Protein AF-E9I499-F1 (afdb_monomer)

pLDDT: mean 72.91, std 17.46, range [40.12, 93.06]

Mean predicted aligned error: 16.64 Å

Radius of gyration: 33.19 Å; Cα contacts (8 Å, |Δi|>4): 65; chains: 1; bounding box: 92×43×95 Å

Sequence (149 aa):
MGATMLTRRVELRSPVPPDHQATPYPTHLPAPHVILLGCSKESFTETKIIIFINIIREEGLDYEVKHVAFRCLYFISKVRGYKVVARHLPHETADLEPLLHYLENQDPGVQLKWETHNGLLLWLSIVVKIPFHLQRFDTSTSKPIMEEF

InterPro domains:
  IPR033162 Tubulin-folding cofactor D [PTHR12658] (53-143)

Nearest PDB structures (foldseek):
  4c0e-assembly1_A  TM=4.303E-01  e=5.725E+00  Thermochaetoides thermophila
  4c0e-assembly4_D  TM=3.666E-01  e=7.511E+00  Thermochaetoides thermophila

Organism: Daphnia pulex (NCBI:txid6669)

Foldseek 3Di:
DDDDYDDDDDDDDDDDDDDDDDDDDDDDDDDPPPPPDDPDPLVVVLVLLLVLLVQLVDPPDDPVSNLVSLLVLLVCCVVPNLVSSLVNQDLDLVVQVVLVVVVVPQDPPPPGSVSSVVSSVSSNVSNVVDPDDCVVVPPPPPPPPPDDD

Solvent-accessible surface area (backbone atoms only — not comparable to full-atom values): 9981 Å² total; per-residue (Å²): 140,80,88,87,89,86,86,82,89,82,86,87,84,82,83,87,82,82,90,83,82,84,83,92,78,90,77,92,70,82,79,85,79,86,81,80,86,66,74,85,67,50,58,64,53,53,55,50,51,51,53,35,51,50,56,58,69,46,81,92,65,55,71,66,61,36,39,52,34,25,41,50,52,41,50,49,24,68,78,71,35,53,74,58,55,58,72,68,52,74,75,46,74,81,54,50,59,62,52,50,52,55,60,68,70,54,58,87,82,61,76,62,59,56,42,37,54,51,40,51,51,53,49,48,59,52,32,71,68,50,98,66,72,66,71,79,74,58,76,80,75,80,67,78,92,79,78,90,133

Structure (mmCIF, N/CA/C/O backbone):
data_AF-E9I499-F1
#
_entry.id   AF-E9I499-F1
#
loop_
_atom_site.group_PDB
_atom_site.id
_atom_site.type_symbol
_atom_site.label_atom_id
_atom_site.label_alt_id
_atom_site.label_comp_id
_atom_site.label_asym_id
_atom_site.label_entity_id
_atom_site.label_seq_id
_atom_site.pdbx_PDB_ins_code
_atom_site.Cartn_x
_atom_site.Cartn_y
_atom_site.Cartn_z
_atom_site.occupancy
_atom_site.B_iso_or_equiv
_atom_site.auth_seq_id
_atom_site.auth_comp_id
_atom_site.auth_asym_id
_atom_site.auth_atom_id
_atom_site.pdbx_PDB_model_num
ATOM 1 N N . MET A 1 1 ? 77.511 12.020 -44.909 1.00 42.12 1 MET A N 1
ATOM 2 C CA . MET A 1 1 ? 77.654 13.392 -45.449 1.00 42.12 1 MET A CA 1
ATOM 3 C C . MET A 1 1 ? 76.862 13.432 -46.743 1.00 42.12 1 MET A C 1
ATOM 5 O O . MET A 1 1 ? 77.131 12.595 -47.580 1.00 42.12 1 MET A O 1
ATOM 9 N N . GLY A 1 2 ? 75.853 14.248 -46.994 1.00 41.28 2 GLY A N 1
ATOM 10 C CA . GLY A 1 2 ? 75.187 15.338 -46.294 1.00 41.28 2 GLY A CA 1
ATOM 11 C C . GLY A 1 2 ? 74.045 15.756 -47.234 1.00 41.28 2 GLY A C 1
ATOM 12 O O . GLY A 1 2 ? 74.213 15.728 -48.449 1.00 41.28 2 GLY A O 1
ATOM 13 N N . ALA A 1 3 ? 72.871 16.006 -46.667 1.00 43.69 3 ALA A N 1
ATOM 14 C CA . ALA A 1 3 ? 71.613 16.272 -47.359 1.00 43.69 3 ALA A CA 1
ATOM 15 C C . ALA A 1 3 ? 71.520 17.702 -47.938 1.00 43.69 3 ALA A C 1
ATOM 17 O O . ALA A 1 3 ? 72.394 18.523 -47.654 1.00 43.69 3 ALA A O 1
ATOM 18 N N . THR A 1 4 ? 70.362 17.996 -48.569 1.00 44.75 4 THR A N 1
ATOM 19 C CA . THR A 1 4 ? 69.552 19.259 -48.506 1.00 44.75 4 THR A CA 1
ATOM 20 C C . THR A 1 4 ? 69.264 19.825 -49.916 1.00 44.75 4 THR A C 1
ATOM 22 O O . THR A 1 4 ? 70.174 20.315 -50.568 1.00 44.75 4 THR A O 1
ATOM 25 N N . MET A 1 5 ? 68.068 19.580 -50.500 1.00 48.19 5 MET A N 1
ATOM 26 C CA . MET A 1 5 ? 66.809 20.398 -50.481 1.00 48.19 5 MET A CA 1
ATOM 27 C C . MET A 1 5 ? 66.669 21.237 -51.773 1.00 48.19 5 MET A C 1
ATOM 29 O O . MET A 1 5 ? 67.688 21.650 -52.299 1.00 48.19 5 MET A O 1
ATOM 33 N N . LEU A 1 6 ? 65.531 21.586 -52.394 1.00 47.06 6 LEU A N 1
ATOM 34 C CA . LEU A 1 6 ? 64.055 21.547 -52.238 1.00 47.06 6 LEU A CA 1
ATOM 35 C C . LEU A 1 6 ? 63.501 21.687 -53.694 1.00 47.06 6 LEU A C 1
ATOM 37 O O . LEU A 1 6 ? 64.207 22.216 -54.548 1.00 47.06 6 LEU A O 1
ATOM 41 N N . THR A 1 7 ? 62.270 21.333 -54.091 1.00 44.25 7 THR A N 1
ATOM 42 C CA . THR A 1 7 ? 61.064 22.188 -53.948 1.00 44.25 7 THR A CA 1
ATOM 43 C C . THR A 1 7 ? 59.862 21.575 -54.717 1.00 44.25 7 THR A C 1
ATOM 45 O O . THR A 1 7 ? 59.991 21.243 -55.886 1.00 44.25 7 THR A O 1
ATOM 48 N N . ARG A 1 8 ? 58.698 21.499 -54.041 1.00 41.25 8 ARG A N 1
ATOM 49 C CA . ARG A 1 8 ? 57.268 21.487 -54.479 1.00 41.25 8 ARG A CA 1
ATOM 50 C C . ARG A 1 8 ? 56.702 20.562 -55.593 1.00 41.25 8 ARG A C 1
ATOM 52 O O . ARG A 1 8 ? 56.855 20.821 -56.775 1.00 41.25 8 ARG A O 1
ATOM 59 N N . ARG A 1 9 ? 55.764 19.712 -55.127 1.00 49.34 9 ARG A N 1
ATOM 60 C CA . ARG A 1 9 ? 54.296 19.668 -55.399 1.00 49.34 9 ARG A CA 1
ATOM 61 C C . ARG A 1 9 ? 53.801 19.489 -56.845 1.00 49.34 9 ARG A C 1
ATOM 63 O O . ARG A 1 9 ? 53.720 20.478 -57.557 1.00 49.34 9 ARG A O 1
ATOM 70 N N . VAL A 1 10 ? 53.195 18.327 -57.132 1.00 47.41 10 VAL A N 1
ATOM 71 C CA . VAL A 1 10 ? 51.887 18.213 -57.823 1.00 47.41 10 VAL A CA 1
ATOM 72 C C . VAL A 1 10 ? 51.130 16.994 -57.277 1.00 47.41 10 VAL A C 1
ATOM 74 O O . VAL A 1 10 ? 51.590 15.862 -57.373 1.00 47.41 10 VAL A O 1
ATOM 77 N N . GLU A 1 11 ? 49.962 17.264 -56.699 1.00 51.31 11 GLU A N 1
ATOM 78 C CA . GLU A 1 11 ? 48.945 16.297 -56.285 1.00 51.31 11 GLU A CA 1
ATOM 79 C C . GLU A 1 11 ? 48.196 15.811 -57.541 1.00 51.31 11 GLU A C 1
ATOM 81 O O . GLU A 1 11 ? 47.491 16.599 -58.174 1.00 51.31 11 GLU A O 1
ATOM 86 N N . LEU A 1 12 ? 48.328 14.542 -57.933 1.00 46.94 12 LEU A N 1
ATOM 87 C CA . LEU A 1 12 ? 47.532 13.961 -59.023 1.00 46.94 12 LEU A CA 1
ATOM 88 C C . LEU A 1 12 ? 46.264 13.325 -58.443 1.00 46.94 12 LEU A C 1
ATOM 90 O O . LEU A 1 12 ? 46.229 12.150 -58.090 1.00 46.94 12 LEU A O 1
ATOM 94 N N . ARG A 1 13 ? 45.213 14.144 -58.332 1.00 45.44 13 ARG A N 1
ATOM 95 C CA . ARG A 1 13 ? 43.834 13.710 -58.084 1.00 45.44 13 ARG A CA 1
ATOM 96 C C . ARG A 1 13 ? 43.173 13.354 -59.421 1.00 45.44 13 ARG A C 1
ATOM 98 O O . ARG A 1 13 ? 43.248 14.112 -60.382 1.00 45.44 13 ARG A O 1
ATOM 105 N N . SER A 1 14 ? 42.474 12.230 -59.468 1.00 40.12 14 SER A N 1
ATOM 106 C CA . SER A 1 14 ? 41.478 11.889 -60.493 1.00 40.12 14 SER A CA 1
ATOM 107 C C . SER A 1 14 ? 40.434 10.964 -59.862 1.00 40.12 14 SER A C 1
ATOM 109 O O . SER A 1 14 ? 40.761 10.293 -58.885 1.00 40.12 14 SER A O 1
ATOM 111 N N . PRO A 1 15 ? 39.236 10.807 -60.441 1.00 47.44 15 PRO A N 1
ATOM 112 C CA . PRO A 1 15 ? 38.323 11.819 -60.970 1.00 47.44 15 PRO A CA 1
ATOM 113 C C . PRO A 1 15 ? 36.938 11.725 -60.283 1.00 47.44 15 PRO A C 1
ATOM 115 O O . PRO A 1 15 ? 36.552 10.689 -59.748 1.00 47.44 15 PRO A O 1
ATOM 118 N N . VAL A 1 16 ? 36.181 12.822 -60.299 1.00 60.09 16 VAL A N 1
ATOM 119 C CA . VAL A 1 16 ? 34.795 12.896 -59.798 1.00 60.09 16 VAL A CA 1
ATOM 120 C C . VAL A 1 16 ? 33.828 12.433 -60.902 1.00 60.09 16 VAL A C 1
ATOM 122 O O . VAL A 1 16 ? 33.941 12.949 -62.014 1.00 60.09 16 VAL A O 1
ATOM 125 N N . PRO A 1 17 ? 32.881 11.508 -60.647 1.00 57.25 17 PRO A N 1
ATOM 126 C CA . PRO A 1 17 ? 31.764 11.249 -61.555 1.00 57.25 17 PRO A CA 1
ATOM 127 C C . PRO A 1 17 ? 30.604 12.245 -61.328 1.00 57.25 17 PRO A C 1
ATOM 129 O O . PRO A 1 17 ? 30.451 12.748 -60.213 1.00 57.25 17 PRO A O 1
ATOM 132 N N . PRO A 1 18 ? 29.802 12.547 -62.368 1.00 51.00 18 PRO A N 1
ATOM 133 C CA . PRO A 1 18 ? 28.864 13.666 -62.373 1.00 51.00 18 PRO A CA 1
ATOM 134 C C . PRO A 1 18 ? 27.514 13.356 -61.713 1.00 51.00 18 PRO A C 1
ATOM 136 O O . PRO A 1 18 ? 27.070 12.212 -61.623 1.00 51.00 18 PRO A O 1
ATOM 139 N N . ASP A 1 19 ? 26.869 14.443 -61.304 1.00 48.25 19 ASP A N 1
ATOM 140 C CA . ASP A 1 19 ? 25.579 14.566 -60.633 1.00 48.25 19 ASP A CA 1
ATOM 141 C C . ASP A 1 19 ? 24.413 13.858 -61.339 1.00 48.25 19 ASP A C 1
ATOM 143 O O . ASP A 1 19 ? 24.157 14.104 -62.518 1.00 48.25 19 ASP A O 1
ATOM 147 N N . HIS A 1 20 ? 23.623 13.076 -60.592 1.00 52.81 20 HIS A N 1
ATOM 148 C CA . HIS A 1 20 ? 22.223 12.775 -60.919 1.00 52.81 20 HIS A CA 1
ATOM 149 C C . HIS A 1 20 ? 21.329 13.189 -59.747 1.00 52.81 20 HIS A C 1
ATOM 151 O O . HIS A 1 20 ? 21.337 12.604 -58.664 1.00 52.81 20 HIS A O 1
ATOM 157 N N . GLN A 1 21 ? 20.587 14.262 -59.992 1.00 44.19 21 GLN A N 1
ATOM 158 C CA . GLN A 1 21 ? 19.698 14.946 -59.072 1.00 44.19 21 GLN A CA 1
ATOM 159 C C . GLN A 1 21 ? 18.353 14.211 -58.923 1.00 44.19 21 GLN A C 1
ATOM 161 O O . GLN A 1 21 ? 17.744 13.812 -59.907 1.00 44.19 21 GLN A O 1
ATOM 166 N N . ALA A 1 22 ? 17.922 14.084 -57.665 1.00 48.53 22 ALA A N 1
ATOM 167 C CA . ALA A 1 22 ? 16.554 14.041 -57.133 1.00 48.53 22 ALA A CA 1
ATOM 168 C C . ALA A 1 22 ? 15.441 13.265 -57.882 1.00 48.53 22 ALA A C 1
ATOM 170 O O . ALA A 1 22 ? 14.908 13.709 -58.895 1.00 48.53 22 ALA A O 1
ATOM 171 N N . THR A 1 23 ? 14.916 12.226 -57.220 1.00 48.94 23 THR A N 1
ATOM 172 C CA . THR A 1 23 ? 13.481 11.881 -57.277 1.00 48.94 23 THR A CA 1
ATOM 173 C C . THR A 1 23 ? 12.891 11.952 -55.857 1.00 48.94 23 THR A C 1
ATOM 175 O O . THR A 1 23 ? 13.596 11.602 -54.907 1.00 48.94 23 THR A O 1
ATOM 178 N N . PRO A 1 24 ? 11.643 12.428 -55.661 1.00 55.62 24 PRO A N 1
ATOM 179 C CA . PRO A 1 24 ? 11.026 12.520 -54.345 1.00 55.62 24 PRO A CA 1
ATOM 180 C C . PRO A 1 24 ? 10.098 11.319 -54.119 1.00 55.62 24 PRO A C 1
ATOM 182 O O . PRO A 1 24 ? 9.011 11.257 -54.687 1.00 55.62 24 PRO A O 1
ATOM 185 N N . TYR A 1 25 ? 10.492 10.379 -53.262 1.00 41.66 25 TYR A N 1
ATOM 186 C CA . TYR A 1 25 ? 9.562 9.406 -52.684 1.00 41.66 25 TYR A CA 1
ATOM 187 C C . TYR A 1 25 ? 9.669 9.433 -51.158 1.00 41.66 25 TYR A C 1
ATOM 189 O O . TYR A 1 25 ? 10.763 9.235 -50.624 1.00 41.66 25 TYR A O 1
ATOM 197 N N . PRO A 1 26 ? 8.561 9.659 -50.430 1.00 55.41 26 PRO A N 1
ATOM 198 C CA . PRO A 1 26 ? 8.532 9.495 -48.992 1.00 55.41 26 PRO A CA 1
ATOM 199 C C . PRO A 1 26 ? 8.221 8.025 -48.692 1.00 55.41 26 PRO A C 1
ATOM 201 O O . PRO A 1 26 ? 7.175 7.505 -49.074 1.00 55.41 26 PRO A O 1
ATOM 204 N N . THR A 1 27 ? 9.106 7.322 -47.991 1.00 52.25 27 THR A N 1
ATOM 205 C CA . THR A 1 27 ? 8.719 6.074 -47.318 1.00 52.25 27 THR A CA 1
ATOM 206 C C . THR A 1 27 ? 9.183 6.132 -45.881 1.00 52.25 27 THR A C 1
ATOM 208 O O . THR A 1 27 ? 10.250 5.680 -45.481 1.00 52.25 27 THR A O 1
ATOM 211 N N . HIS A 1 28 ? 8.311 6.771 -45.120 1.00 56.84 28 HIS A N 1
ATOM 212 C CA . HIS A 1 28 ? 8.141 6.598 -43.700 1.00 56.84 28 HIS A CA 1
ATOM 213 C C . HIS A 1 28 ? 7.860 5.109 -43.434 1.00 56.84 28 HIS A C 1
ATOM 215 O O . HIS A 1 28 ? 6.754 4.645 -43.695 1.00 56.84 28 HIS A O 1
ATOM 221 N N . LEU A 1 29 ? 8.837 4.349 -42.934 1.00 57.59 29 LEU A N 1
ATOM 222 C CA . LEU A 1 29 ? 8.528 3.169 -42.126 1.00 57.59 29 LEU A CA 1
ATOM 223 C C . LEU A 1 29 ? 9.701 2.830 -41.193 1.00 57.59 29 LEU A C 1
ATOM 225 O O . LEU A 1 29 ? 10.677 2.219 -41.630 1.00 57.59 29 LEU A O 1
ATOM 229 N N . PRO A 1 30 ? 9.649 3.215 -39.906 1.00 52.41 30 PRO A N 1
ATOM 230 C CA . PRO A 1 30 ? 10.541 2.622 -38.923 1.00 52.41 30 PRO A CA 1
ATOM 231 C C . PRO A 1 30 ? 10.207 1.129 -38.804 1.00 52.41 30 PRO A C 1
ATOM 233 O O . PRO A 1 30 ? 9.043 0.746 -38.697 1.00 52.41 30 PRO A O 1
ATOM 236 N N . ALA A 1 31 ? 11.237 0.287 -38.865 1.00 51.19 31 ALA A N 1
ATOM 237 C CA . ALA A 1 31 ? 11.124 -1.162 -38.775 1.00 51.19 31 ALA A CA 1
ATOM 238 C C . ALA A 1 31 ? 10.294 -1.596 -37.541 1.00 51.19 31 ALA A C 1
ATOM 240 O O . ALA A 1 31 ? 10.698 -1.302 -36.415 1.00 51.19 31 ALA A O 1
ATOM 241 N N . PRO A 1 32 ? 9.185 -2.345 -37.701 1.00 54.47 32 PRO A N 1
ATOM 242 C CA . PRO A 1 32 ? 8.365 -2.801 -36.574 1.00 54.47 32 PRO A CA 1
ATOM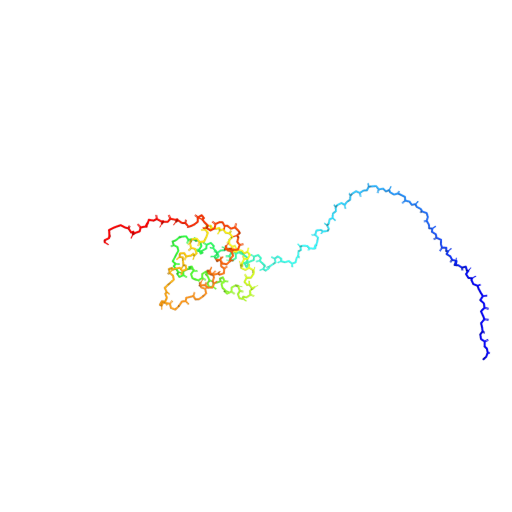 243 C C . PRO A 1 32 ? 8.928 -4.033 -35.838 1.00 54.47 32 PRO A C 1
ATOM 245 O O . PRO A 1 32 ? 8.226 -4.640 -35.037 1.00 54.47 32 PRO A O 1
ATOM 248 N N . HIS A 1 33 ? 10.182 -4.434 -36.072 1.00 51.41 33 HIS A N 1
ATOM 249 C CA . HIS A 1 33 ? 10.692 -5.732 -35.605 1.00 51.41 33 HIS A CA 1
ATOM 250 C C . HIS A 1 33 ? 11.653 -5.707 -34.407 1.00 51.41 33 HIS A C 1
ATOM 252 O O . HIS A 1 33 ? 12.154 -6.761 -34.025 1.00 51.41 33 HIS A O 1
ATOM 258 N N . VAL A 1 34 ? 11.864 -4.560 -33.748 1.00 50.16 34 VAL A N 1
ATOM 259 C CA . VAL 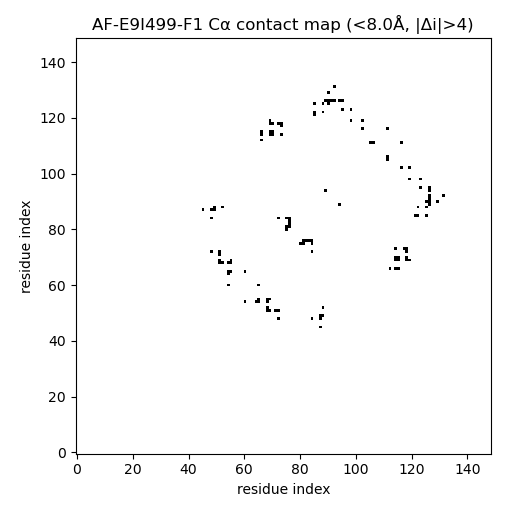A 1 34 ? 12.697 -4.486 -32.521 1.00 50.16 34 VAL A CA 1
ATOM 260 C C . VAL A 1 34 ? 11.868 -4.259 -31.246 1.00 50.16 34 VAL A C 1
ATOM 262 O O . VAL A 1 34 ? 12.384 -3.815 -30.229 1.00 50.16 34 VAL A O 1
ATOM 265 N N . ILE A 1 35 ? 10.575 -4.601 -31.253 1.00 55.94 35 ILE A N 1
ATOM 266 C CA . ILE A 1 35 ? 9.735 -4.583 -30.040 1.00 55.94 35 ILE A CA 1
ATOM 267 C C . ILE A 1 35 ? 9.047 -5.936 -29.848 1.00 55.94 35 ILE A C 1
ATOM 269 O O . ILE A 1 35 ? 7.833 -6.011 -29.762 1.00 55.94 35 ILE A O 1
ATOM 273 N N . LEU A 1 36 ? 9.795 -7.039 -29.795 1.00 53.16 36 LEU A N 1
ATOM 274 C CA . LEU A 1 36 ? 9.229 -8.332 -29.382 1.00 53.16 36 LEU A CA 1
ATOM 275 C C . LEU A 1 36 ? 10.251 -9.180 -28.620 1.00 53.16 36 LEU A C 1
ATOM 277 O O . LEU A 1 36 ? 10.566 -10.288 -29.031 1.00 53.16 36 LEU A O 1
ATOM 281 N N . LEU A 1 37 ? 10.777 -8.680 -27.497 1.00 52.88 37 LEU A N 1
ATOM 282 C CA . LEU A 1 37 ? 11.554 -9.519 -26.566 1.00 52.88 37 LEU A CA 1
ATOM 283 C C . LEU A 1 37 ? 11.492 -9.031 -25.105 1.00 52.88 37 LEU A C 1
ATOM 285 O O . LEU A 1 37 ? 12.490 -9.010 -24.397 1.00 52.88 37 LEU A O 1
ATOM 289 N N . GLY A 1 38 ? 10.292 -8.666 -24.636 1.00 49.09 38 GLY A N 1
ATOM 290 C CA . GLY A 1 38 ? 10.016 -8.434 -23.203 1.00 49.09 38 GLY A CA 1
ATOM 291 C C . GLY A 1 38 ? 8.756 -9.126 -22.654 1.00 49.09 38 GLY A C 1
ATOM 292 O O . GLY A 1 38 ? 8.567 -9.225 -21.447 1.00 49.09 38 GLY A O 1
ATOM 293 N N . CYS A 1 39 ? 7.885 -9.663 -23.513 1.00 49.12 39 CYS A N 1
ATOM 294 C CA . CYS A 1 39 ? 6.469 -9.836 -23.157 1.00 49.12 39 CYS A CA 1
ATOM 295 C C . CYS A 1 39 ? 6.112 -11.107 -22.343 1.00 49.12 39 CYS A C 1
ATOM 297 O O . CYS A 1 39 ? 4.993 -11.227 -21.847 1.00 49.12 39 CYS A O 1
ATOM 299 N N . SER A 1 40 ? 7.022 -12.070 -22.142 1.00 51.78 40 SER A N 1
ATOM 300 C CA . SER A 1 40 ? 6.600 -13.384 -21.610 1.00 51.78 40 SER A CA 1
ATOM 301 C C . SER A 1 40 ? 6.595 -13.527 -20.079 1.00 51.78 40 SER A C 1
ATOM 303 O O . SER A 1 40 ? 5.938 -14.437 -19.578 1.00 51.78 40 SER A O 1
ATOM 305 N N . LYS A 1 41 ? 7.317 -12.691 -19.315 1.00 51.75 41 LYS A N 1
ATOM 306 C CA . LYS A 1 41 ? 7.390 -12.798 -17.833 1.00 51.75 41 LYS A CA 1
ATOM 307 C C . LYS A 1 41 ? 6.887 -11.572 -17.079 1.00 51.75 41 LYS A C 1
ATOM 309 O O . LYS A 1 41 ? 6.685 -11.647 -15.862 1.00 51.75 41 LYS A O 1
ATOM 314 N N . GLU A 1 42 ? 6.737 -10.448 -17.764 1.00 58.06 42 GLU A N 1
ATOM 315 C CA . GLU A 1 42 ? 6.215 -9.215 -17.174 1.00 58.06 42 GLU A CA 1
ATOM 316 C C . GLU A 1 42 ? 4.698 -9.356 -16.993 1.00 58.06 42 GLU A C 1
ATOM 318 O O . GLU A 1 42 ? 4.237 -9.386 -15.853 1.00 58.06 42 GLU A O 1
ATOM 323 N N . SER A 1 43 ? 3.971 -9.716 -18.053 1.00 66.38 43 SER A N 1
ATOM 324 C CA . SER A 1 43 ? 2.505 -9.873 -18.074 1.00 66.38 43 SER A CA 1
ATOM 325 C C . SER A 1 43 ? 1.899 -10.670 -16.906 1.00 66.38 43 SER A C 1
ATOM 327 O O . SER A 1 43 ? 0.948 -10.216 -16.265 1.00 66.38 43 SER A O 1
ATOM 329 N N . PHE A 1 44 ? 2.449 -11.843 -16.565 1.00 73.69 44 PHE A N 1
ATOM 330 C CA . PHE A 1 44 ? 1.900 -12.660 -15.472 1.00 73.69 44 PHE A CA 1
ATOM 331 C C . PHE A 1 44 ? 2.087 -12.001 -14.101 1.00 73.69 44 PHE A C 1
ATOM 333 O O . PHE A 1 44 ? 1.189 -12.028 -13.265 1.00 73.69 44 PHE A O 1
ATOM 340 N N . THR A 1 45 ? 3.258 -11.408 -13.858 1.00 78.88 45 THR A N 1
ATOM 341 C CA . THR A 1 45 ? 3.570 -10.794 -12.556 1.00 78.88 45 THR A CA 1
ATOM 342 C C . THR A 1 45 ? 2.790 -9.501 -12.372 1.00 78.88 45 THR A C 1
ATOM 344 O O . THR A 1 45 ? 2.253 -9.264 -11.295 1.00 78.88 45 THR A O 1
ATOM 347 N N . GLU A 1 46 ? 2.671 -8.716 -13.438 1.00 81.94 46 GLU A N 1
ATOM 348 C CA . GLU A 1 46 ? 1.872 -7.493 -13.490 1.00 81.94 46 GLU A CA 1
ATOM 349 C C . GLU A 1 46 ? 0.409 -7.777 -13.156 1.00 81.94 46 GLU A C 1
ATOM 351 O O . GLU A 1 46 ? -0.152 -7.156 -12.255 1.00 81.94 46 GLU A O 1
ATOM 356 N N . THR A 1 47 ? -0.170 -8.802 -13.790 1.00 85.31 47 THR A N 1
ATOM 357 C CA . THR A 1 47 ? -1.550 -9.226 -13.517 1.00 85.31 47 THR A CA 1
ATOM 358 C C . THR A 1 47 ? -1.743 -9.586 -12.040 1.00 85.31 47 THR A C 1
ATOM 360 O O . THR A 1 47 ? -2.737 -9.203 -11.429 1.00 85.31 47 THR A O 1
ATOM 363 N N . LYS A 1 48 ? -0.783 -10.295 -11.429 1.00 87.88 48 LYS A N 1
ATOM 364 C CA . LYS A 1 48 ? -0.851 -10.658 -10.004 1.00 87.88 48 LYS A CA 1
ATOM 365 C C . LYS A 1 48 ? -0.729 -9.444 -9.080 1.00 87.88 48 LYS A C 1
ATOM 367 O O . LYS A 1 48 ? -1.470 -9.375 -8.108 1.00 87.88 48 LYS A O 1
ATOM 372 N N . ILE A 1 49 ? 0.158 -8.491 -9.381 1.00 91.25 49 ILE A N 1
ATOM 373 C CA . ILE A 1 49 ? 0.310 -7.256 -8.593 1.00 91.25 49 ILE A CA 1
ATOM 374 C C . ILE A 1 49 ? -1.004 -6.469 -8.575 1.00 91.25 49 ILE A C 1
ATOM 376 O O . ILE A 1 49 ? -1.459 -6.091 -7.500 1.00 91.25 49 ILE A O 1
ATOM 380 N N . ILE A 1 50 ? -1.645 -6.296 -9.734 1.00 91.56 50 ILE A N 1
ATOM 381 C CA . ILE A 1 50 ? -2.928 -5.586 -9.845 1.00 91.56 50 ILE A CA 1
ATOM 382 C C . ILE A 1 50 ? -4.013 -6.277 -9.006 1.00 91.56 50 ILE A C 1
ATOM 384 O O . ILE A 1 50 ? -4.741 -5.613 -8.274 1.00 91.56 50 ILE A O 1
ATOM 388 N N . ILE A 1 51 ? -4.083 -7.612 -9.043 1.00 92.19 51 ILE A N 1
ATOM 389 C CA . ILE A 1 51 ? -5.030 -8.376 -8.214 1.00 92.19 51 ILE A CA 1
ATOM 390 C C . ILE A 1 51 ? -4.807 -8.097 -6.720 1.00 92.19 51 ILE A C 1
ATOM 392 O O . ILE A 1 51 ? -5.769 -7.843 -6.001 1.00 92.19 51 ILE A O 1
ATOM 396 N N . PHE A 1 52 ? -3.557 -8.114 -6.246 1.00 93.06 52 PHE A N 1
ATOM 397 C CA . PHE A 1 52 ? -3.263 -7.844 -4.834 1.00 93.06 52 PHE A CA 1
ATOM 398 C C . PHE A 1 52 ? -3.587 -6.405 -4.427 1.00 93.06 52 PHE A C 1
ATOM 400 O O . PHE A 1 52 ? -4.087 -6.192 -3.328 1.00 93.06 52 PHE A O 1
ATOM 407 N N . ILE A 1 53 ? -3.351 -5.432 -5.308 1.00 91.31 53 ILE A N 1
ATOM 408 C CA . ILE A 1 53 ? -3.724 -4.030 -5.076 1.00 91.31 53 ILE A CA 1
ATOM 409 C C . ILE A 1 53 ? -5.238 -3.903 -4.897 1.00 91.31 53 ILE A C 1
ATOM 411 O O . ILE A 1 53 ? -5.681 -3.273 -3.940 1.00 91.31 53 ILE A O 1
ATOM 415 N N . ASN A 1 54 ? -6.027 -4.548 -5.759 1.00 91.56 54 ASN A N 1
ATOM 416 C CA . ASN A 1 54 ? -7.486 -4.524 -5.654 1.00 91.56 54 ASN A CA 1
ATOM 417 C C . ASN A 1 54 ? -7.971 -5.154 -4.340 1.00 91.56 54 ASN A C 1
ATOM 419 O O . ASN A 1 54 ? -8.826 -4.583 -3.679 1.00 91.56 54 ASN A O 1
ATOM 423 N N . ILE A 1 55 ? -7.365 -6.268 -3.907 1.00 91.62 55 ILE A N 1
ATOM 424 C CA . ILE A 1 55 ? -7.663 -6.888 -2.602 1.00 91.62 55 ILE A CA 1
ATOM 425 C C . ILE A 1 55 ? -7.365 -5.924 -1.442 1.00 91.62 55 ILE A C 1
ATOM 427 O O . ILE A 1 55 ? -8.100 -5.884 -0.462 1.00 91.62 55 ILE A O 1
ATOM 431 N N . ILE A 1 56 ? -6.292 -5.137 -1.523 1.00 89.94 56 ILE A N 1
ATOM 432 C CA . ILE A 1 56 ? -5.954 -4.179 -0.462 1.00 89.94 56 ILE A CA 1
ATOM 433 C C . ILE A 1 56 ? -6.949 -3.006 -0.435 1.00 89.94 56 ILE A C 1
ATOM 435 O O . ILE A 1 56 ? -7.347 -2.580 0.656 1.00 89.94 56 ILE A O 1
ATOM 439 N N . ARG A 1 57 ? -7.361 -2.518 -1.618 1.00 88.56 57 ARG A N 1
ATOM 440 C CA . ARG A 1 57 ? -8.329 -1.417 -1.784 1.00 88.56 57 ARG A CA 1
ATOM 441 C C . ARG A 1 57 ? -9.755 -1.804 -1.401 1.00 88.56 57 ARG A C 1
ATOM 443 O O . ARG A 1 57 ? -10.497 -0.927 -0.982 1.00 88.56 57 ARG A O 1
ATOM 450 N N . GLU A 1 58 ? -10.128 -3.076 -1.521 1.00 88.94 58 GLU A N 1
ATOM 451 C CA . GLU A 1 58 ? -11.482 -3.541 -1.209 1.00 88.94 58 GLU A CA 1
ATOM 452 C C . GLU A 1 58 ? -11.862 -3.206 0.245 1.00 88.94 58 GLU A C 1
ATOM 454 O O . GLU A 1 58 ? -11.180 -3.581 1.212 1.00 88.94 58 GLU A O 1
ATOM 459 N N . GLU A 1 59 ? -12.959 -2.473 0.405 1.00 81.75 59 GLU A N 1
ATOM 460 C CA . GLU A 1 59 ? -13.518 -2.133 1.709 1.00 81.75 59 GLU A CA 1
ATOM 461 C C . GLU A 1 59 ? -14.226 -3.357 2.312 1.00 81.75 59 GLU A C 1
ATOM 463 O O . GLU A 1 59 ? -14.873 -4.132 1.615 1.00 81.75 59 GLU A O 1
ATOM 468 N N . GLY A 1 60 ? -14.083 -3.572 3.623 1.00 82.12 60 GLY A N 1
ATOM 469 C CA . GLY A 1 60 ? -14.751 -4.678 4.324 1.00 82.12 60 GLY A CA 1
ATOM 470 C C . GLY A 1 60 ? -14.040 -6.039 4.290 1.00 82.12 60 GLY A C 1
ATOM 471 O O . GLY A 1 60 ? -14.518 -6.974 4.931 1.00 82.12 60 GLY A O 1
ATOM 472 N N . LEU A 1 61 ? -12.891 -6.172 3.616 1.00 86.94 61 LEU A N 1
ATOM 473 C CA . LEU A 1 61 ? -12.048 -7.364 3.771 1.00 86.94 61 LEU A CA 1
ATOM 474 C C . LEU A 1 61 ? -11.319 -7.377 5.115 1.00 86.94 61 LEU A C 1
ATOM 476 O O . LEU A 1 61 ? -10.814 -6.351 5.576 1.00 86.94 61 LEU A O 1
ATOM 480 N N . ASP A 1 62 ? -11.216 -8.576 5.688 1.00 88.06 62 ASP A N 1
ATOM 481 C CA . ASP A 1 62 ? -10.529 -8.815 6.951 1.00 88.06 62 ASP A CA 1
ATOM 482 C C . ASP A 1 62 ? -9.043 -8.421 6.889 1.00 88.06 62 ASP A C 1
ATOM 484 O O . ASP A 1 62 ? -8.365 -8.566 5.861 1.00 88.06 62 ASP A O 1
ATOM 488 N N . TYR A 1 63 ? -8.531 -7.947 8.025 1.00 85.06 63 TYR A N 1
ATOM 489 C CA . TYR A 1 63 ? -7.149 -7.510 8.187 1.00 85.06 63 TYR A CA 1
ATOM 490 C C . TYR A 1 63 ? -6.132 -8.583 7.766 1.00 85.06 63 TYR A C 1
ATOM 492 O O . TYR A 1 63 ? -5.111 -8.268 7.145 1.00 85.06 63 TYR A O 1
ATOM 500 N N . GLU A 1 64 ? -6.410 -9.860 8.046 1.00 87.06 64 GLU A N 1
ATOM 501 C CA . GLU A 1 64 ? -5.520 -10.967 7.694 1.00 87.06 64 GLU A CA 1
ATOM 502 C C . GLU A 1 64 ? -5.386 -11.141 6.179 1.00 87.06 64 GLU A C 1
ATOM 504 O O . GLU A 1 64 ? -4.283 -11.353 5.67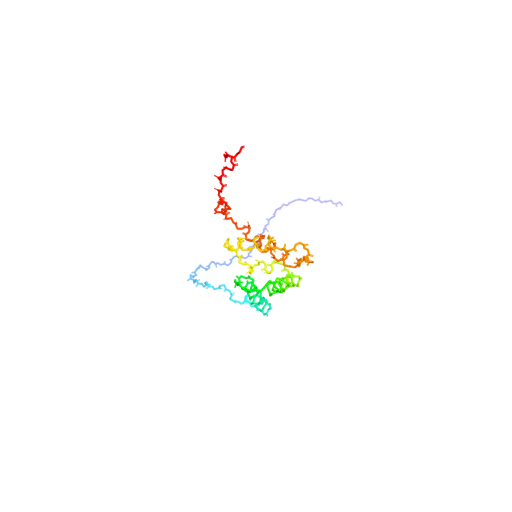0 1.00 87.06 64 GLU A O 1
ATOM 50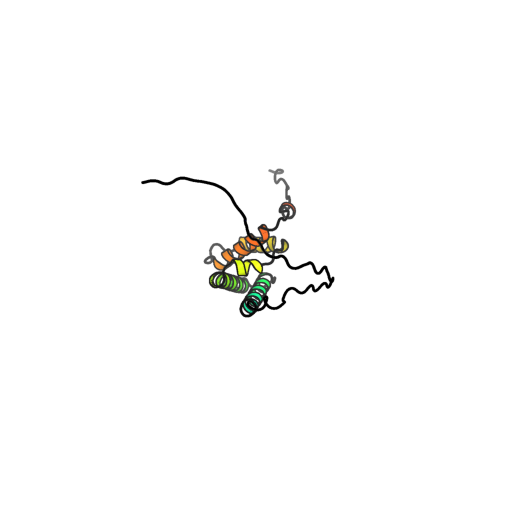9 N N . VAL A 1 65 ? -6.483 -10.983 5.435 1.00 90.25 65 VAL A N 1
ATOM 510 C CA . VAL A 1 65 ? -6.487 -11.110 3.969 1.00 90.25 65 VAL A CA 1
ATOM 511 C C . VAL A 1 65 ? -5.651 -9.998 3.341 1.00 90.25 65 VAL A C 1
ATOM 513 O O . VAL A 1 65 ? -4.793 -10.258 2.490 1.00 90.25 65 VAL A O 1
ATOM 516 N N . LYS A 1 66 ? -5.842 -8.762 3.813 1.00 89.19 66 LYS A N 1
ATOM 517 C CA . LYS A 1 66 ? -5.050 -7.608 3.376 1.00 89.19 66 LYS A CA 1
ATOM 518 C C . LYS A 1 66 ? -3.575 -7.782 3.724 1.00 89.19 66 LYS A C 1
ATOM 520 O O . LYS A 1 66 ? -2.713 -7.525 2.885 1.00 89.19 66 LYS A O 1
ATOM 525 N N . HIS A 1 67 ? -3.264 -8.294 4.917 1.00 89.31 67 HIS A N 1
ATOM 526 C CA . HIS A 1 67 ? -1.889 -8.609 5.296 1.00 89.31 67 HIS A CA 1
ATOM 527 C C . HIS A 1 67 ? -1.245 -9.635 4.355 1.00 89.31 67 HIS A C 1
ATOM 529 O O . HIS A 1 67 ? -0.113 -9.432 3.915 1.00 89.31 67 HIS A O 1
ATOM 535 N N . VAL A 1 68 ? -1.946 -10.719 4.009 1.00 91.69 68 VAL A N 1
ATOM 536 C CA . VAL A 1 68 ? -1.425 -11.720 3.066 1.00 91.69 68 VAL A CA 1
ATOM 537 C C . VAL A 1 68 ? -1.147 -11.084 1.701 1.00 91.69 68 VAL A C 1
ATOM 539 O O . VAL A 1 68 ? -0.085 -11.331 1.128 1.00 91.69 68 VAL A O 1
ATOM 542 N N . ALA A 1 69 ? -2.030 -10.210 1.210 1.00 92.69 69 ALA A N 1
ATOM 543 C CA . ALA A 1 69 ? -1.803 -9.469 -0.031 1.00 92.69 69 ALA A CA 1
ATOM 544 C C . ALA A 1 69 ? -0.550 -8.574 0.047 1.00 92.69 69 ALA A C 1
ATOM 546 O O . ALA A 1 69 ? 0.303 -8.629 -0.845 1.00 92.69 69 ALA A O 1
ATOM 547 N N . PHE A 1 70 ? -0.369 -7.824 1.140 1.00 91.62 70 PHE A N 1
ATOM 548 C CA . PHE A 1 70 ? 0.848 -7.039 1.374 1.00 91.62 70 PHE A CA 1
ATOM 549 C C . PHE A 1 70 ? 2.105 -7.907 1.450 1.00 91.62 70 PHE A C 1
ATOM 551 O O . PHE A 1 70 ? 3.133 -7.567 0.863 1.00 91.62 70 PHE A O 1
ATOM 558 N N . ARG A 1 71 ? 2.028 -9.062 2.112 1.00 92.00 71 ARG A N 1
ATOM 559 C CA . ARG A 1 71 ? 3.131 -10.021 2.201 1.00 92.00 71 ARG A CA 1
ATOM 560 C C . ARG A 1 71 ? 3.501 -10.578 0.825 1.00 92.00 71 ARG A C 1
ATOM 562 O O . ARG A 1 71 ? 4.684 -10.683 0.503 1.00 92.00 71 ARG A O 1
ATOM 569 N N . CYS A 1 72 ? 2.519 -10.873 -0.027 1.00 92.50 72 CYS A N 1
ATOM 570 C CA . CYS A 1 72 ? 2.756 -11.261 -1.417 1.00 92.50 72 CYS A CA 1
ATOM 571 C C . CYS A 1 72 ? 3.444 -10.144 -2.217 1.00 92.50 72 CYS A C 1
ATOM 573 O O . CYS A 1 72 ? 4.441 -10.410 -2.891 1.00 92.50 72 CYS A O 1
ATOM 575 N N . LEU A 1 73 ? 2.975 -8.895 -2.111 1.00 92.00 73 LEU A N 1
ATOM 576 C CA . LEU A 1 73 ? 3.614 -7.738 -2.756 1.00 92.00 73 LEU A CA 1
ATOM 577 C C . LEU A 1 73 ? 5.052 -7.523 -2.271 1.00 92.00 73 LEU A C 1
ATOM 579 O O . LEU A 1 73 ? 5.948 -7.243 -3.075 1.00 92.00 73 LEU A O 1
ATOM 583 N N . TYR A 1 74 ? 5.291 -7.704 -0.974 1.00 91.75 74 TYR A N 1
ATOM 584 C CA . TYR A 1 74 ? 6.618 -7.645 -0.378 1.00 91.75 74 TYR A CA 1
ATOM 585 C C . TYR A 1 74 ? 7.553 -8.699 -0.984 1.00 91.75 74 TYR A C 1
ATOM 587 O O . TYR A 1 74 ? 8.645 -8.373 -1.459 1.00 91.75 74 TYR A O 1
ATOM 595 N N . PHE A 1 75 ? 7.113 -9.960 -1.045 1.00 91.94 75 PHE A N 1
ATOM 596 C CA . PHE A 1 75 ? 7.909 -11.023 -1.653 1.00 91.94 75 PHE A CA 1
ATOM 597 C C . PHE A 1 75 ? 8.189 -10.748 -3.130 1.00 91.94 75 PHE A C 1
ATOM 599 O O . PHE A 1 75 ? 9.342 -10.837 -3.545 1.00 91.94 75 PHE A O 1
ATOM 606 N N . ILE A 1 76 ? 7.190 -10.330 -3.914 1.00 90.44 76 ILE A N 1
ATOM 607 C CA . ILE A 1 76 ? 7.385 -9.962 -5.328 1.00 90.44 76 ILE A CA 1
ATOM 608 C C . ILE A 1 76 ? 8.427 -8.843 -5.460 1.00 90.44 76 ILE A C 1
ATOM 610 O O . ILE A 1 76 ? 9.318 -8.930 -6.311 1.00 90.44 76 ILE A O 1
ATOM 614 N N . SER A 1 77 ? 8.380 -7.842 -4.578 1.00 90.62 77 SER A N 1
ATOM 615 C CA . SER A 1 77 ? 9.366 -6.756 -4.525 1.00 90.62 77 SER A CA 1
ATOM 616 C C . SER A 1 77 ? 10.780 -7.261 -4.240 1.00 90.62 77 SER A C 1
ATOM 618 O O . SER A 1 77 ? 11.742 -6.699 -4.762 1.00 90.62 77 SER A O 1
ATOM 620 N N . LYS A 1 78 ? 10.934 -8.335 -3.458 1.00 89.12 78 LYS A N 1
ATOM 621 C CA . LYS A 1 78 ? 12.235 -8.971 -3.212 1.00 89.12 78 LYS A CA 1
ATOM 622 C C . LYS A 1 78 ? 12.761 -9.750 -4.408 1.00 89.12 78 LYS A C 1
ATOM 624 O O . LYS A 1 78 ? 13.953 -9.665 -4.680 1.00 89.12 78 LYS A O 1
ATOM 629 N N . VAL A 1 79 ? 11.904 -10.475 -5.128 1.00 91.44 79 VAL A N 1
ATOM 630 C CA . VAL A 1 79 ? 12.363 -11.315 -6.250 1.00 91.44 79 VAL A CA 1
ATOM 631 C C . VAL A 1 79 ? 12.595 -10.506 -7.529 1.00 91.44 79 VAL A C 1
ATOM 633 O O . VAL A 1 79 ? 13.501 -10.809 -8.298 1.00 91.44 79 VAL A O 1
ATOM 636 N N . ARG A 1 80 ? 11.764 -9.490 -7.790 1.00 87.94 80 ARG A N 1
ATOM 637 C CA . ARG A 1 80 ? 11.772 -8.721 -9.051 1.00 87.94 80 ARG A CA 1
ATOM 638 C C . ARG A 1 80 ? 12.277 -7.289 -8.894 1.00 87.94 80 ARG A C 1
ATOM 640 O O . ARG A 1 80 ? 12.575 -6.639 -9.892 1.00 87.94 80 ARG A O 1
ATOM 647 N N . GLY A 1 81 ? 12.395 -6.812 -7.658 1.00 90.38 81 GLY A N 1
ATOM 648 C CA . GLY A 1 81 ? 12.764 -5.442 -7.327 1.00 90.38 81 GLY A CA 1
ATOM 649 C C . GLY A 1 81 ? 11.544 -4.555 -7.075 1.00 90.38 81 GLY A C 1
ATOM 650 O O . GLY A 1 81 ? 10.549 -4.594 -7.799 1.00 90.38 81 GLY A O 1
ATOM 651 N N . TYR A 1 82 ? 11.656 -3.686 -6.069 1.00 89.69 82 TYR A N 1
ATOM 652 C CA . TYR A 1 82 ? 10.584 -2.772 -5.660 1.00 89.69 82 TYR A CA 1
ATOM 653 C C . TYR A 1 82 ? 10.123 -1.835 -6.789 1.00 89.69 82 TYR A C 1
ATOM 655 O O . TYR A 1 82 ? 8.954 -1.481 -6.846 1.00 89.69 82 TYR A O 1
ATOM 663 N N . LYS A 1 83 ? 11.012 -1.467 -7.727 1.00 89.50 83 LYS A N 1
ATOM 664 C CA . LYS A 1 83 ? 10.676 -0.610 -8.879 1.00 89.50 83 LYS A CA 1
ATOM 665 C C . LYS A 1 83 ? 9.664 -1.245 -9.830 1.00 89.50 83 LYS A C 1
ATOM 667 O O . LYS A 1 83 ? 9.023 -0.529 -10.590 1.00 89.50 83 LYS A O 1
ATOM 672 N N . VAL A 1 84 ? 9.564 -2.575 -9.861 1.00 88.88 84 VAL A N 1
ATOM 673 C CA . VAL A 1 84 ? 8.537 -3.256 -10.659 1.00 88.88 84 VAL A CA 1
ATOM 674 C C . VAL A 1 84 ? 7.190 -3.038 -9.988 1.00 88.88 84 VAL A C 1
ATOM 676 O O . VAL A 1 84 ? 6.312 -2.445 -10.592 1.00 88.88 84 VAL A O 1
ATOM 679 N N . VAL A 1 85 ? 7.068 -3.392 -8.707 1.00 90.12 85 VAL A N 1
ATOM 680 C CA . VAL A 1 85 ? 5.824 -3.223 -7.938 1.00 90.12 85 VAL A CA 1
ATOM 681 C C . VAL A 1 85 ? 5.380 -1.760 -7.896 1.00 90.12 85 VAL A C 1
ATOM 683 O O . VAL A 1 85 ? 4.224 -1.467 -8.174 1.00 90.12 85 VAL A O 1
ATOM 686 N N . ALA A 1 86 ? 6.314 -0.836 -7.664 1.00 89.38 86 ALA A N 1
ATOM 687 C CA . ALA A 1 86 ? 6.038 0.595 -7.601 1.00 89.38 86 ALA A CA 1
ATOM 688 C C . ALA A 1 86 ? 5.412 1.171 -8.880 1.00 89.38 86 ALA A C 1
ATOM 690 O O . ALA A 1 86 ? 4.615 2.096 -8.799 1.00 89.38 86 ALA A O 1
ATOM 691 N N . ARG A 1 87 ? 5.740 0.620 -10.056 1.00 88.69 87 ARG A N 1
ATOM 692 C CA . ARG A 1 87 ? 5.163 1.070 -11.334 1.00 88.69 87 ARG A CA 1
ATOM 693 C C . ARG A 1 87 ? 3.687 0.707 -11.491 1.00 88.69 87 ARG A C 1
ATOM 695 O O . ARG A 1 87 ? 3.009 1.342 -12.288 1.00 88.69 87 ARG A O 1
ATOM 702 N N . HIS A 1 88 ? 3.208 -0.296 -10.758 1.00 89.00 88 HIS A N 1
ATOM 703 C CA . HIS A 1 88 ? 1.817 -0.749 -10.817 1.00 89.00 88 HIS A CA 1
ATOM 704 C C . HIS A 1 88 ? 0.975 -0.243 -9.649 1.00 89.00 88 HIS A C 1
ATOM 706 O O . HIS A 1 88 ? -0.244 -0.375 -9.696 1.00 89.00 88 HIS A O 1
ATOM 712 N N . LEU A 1 89 ? 1.604 0.312 -8.608 1.00 87.94 89 LEU A N 1
ATOM 713 C CA . LEU A 1 89 ? 0.873 0.918 -7.505 1.00 87.94 89 LEU A CA 1
ATOM 714 C C . LEU A 1 89 ? 0.135 2.170 -8.002 1.00 87.94 89 LEU A C 1
ATOM 716 O O . LEU A 1 89 ? 0.704 2.954 -8.770 1.00 87.94 89 LEU A O 1
ATOM 720 N N . PRO A 1 90 ? -1.135 2.354 -7.614 1.00 85.94 90 PRO A N 1
ATOM 721 C CA . PRO A 1 90 ? -1.908 3.499 -8.045 1.00 85.94 90 PRO A CA 1
ATOM 722 C C . PRO A 1 90 ? -1.314 4.774 -7.451 1.00 85.94 90 PRO A C 1
ATOM 724 O O . PRO A 1 90 ? -0.911 4.849 -6.290 1.00 85.94 90 PRO A O 1
ATOM 727 N N . HIS A 1 91 ? -1.259 5.776 -8.312 1.00 87.69 91 HIS A N 1
ATOM 728 C CA . HIS A 1 91 ? -0.729 7.105 -8.057 1.00 87.69 91 HIS A CA 1
ATOM 729 C C . HIS A 1 91 ? -1.898 8.053 -7.722 1.00 87.69 91 HIS A C 1
ATOM 731 O O . HIS A 1 91 ? -1.948 9.197 -8.156 1.00 87.69 91 HIS A O 1
ATOM 737 N N . GLU A 1 92 ? -2.919 7.557 -7.030 1.00 84.38 92 GLU A N 1
ATOM 738 C CA . GLU A 1 92 ? -4.130 8.323 -6.746 1.00 84.38 92 GLU A CA 1
ATOM 739 C C . GLU A 1 92 ? -4.027 8.943 -5.355 1.00 84.38 92 GLU A C 1
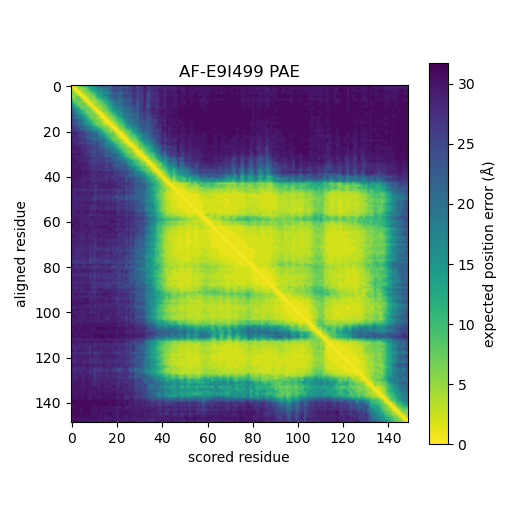ATOM 741 O O . GLU A 1 92 ? -3.697 8.273 -4.380 1.00 84.38 92 GLU A O 1
ATOM 746 N N . THR A 1 93 ? -4.344 10.232 -5.236 1.00 80.81 93 THR A N 1
ATOM 747 C CA . THR A 1 93 ? -4.363 10.917 -3.933 1.00 80.81 93 THR A CA 1
ATOM 748 C C . THR A 1 93 ? -5.521 10.466 -3.052 1.00 80.81 93 THR A C 1
ATOM 750 O O . THR A 1 93 ? -5.482 10.689 -1.850 1.00 80.81 93 THR A O 1
ATOM 753 N N . ALA A 1 94 ? -6.545 9.837 -3.639 1.00 82.56 94 ALA A N 1
ATOM 754 C CA . ALA A 1 94 ? -7.665 9.251 -2.907 1.00 82.56 94 ALA A CA 1
ATOM 755 C C . ALA A 1 94 ? -7.225 8.088 -2.003 1.00 82.56 94 ALA A C 1
ATOM 757 O O . ALA A 1 94 ? -7.829 7.871 -0.961 1.00 82.56 94 ALA A O 1
ATOM 758 N N . ASP A 1 95 ? -6.137 7.394 -2.354 1.00 83.38 95 ASP A N 1
ATOM 759 C CA . ASP A 1 95 ? -5.608 6.291 -1.549 1.00 83.38 95 ASP A CA 1
ATOM 760 C C . ASP A 1 95 ? -4.818 6.794 -0.321 1.00 83.38 95 ASP A C 1
ATOM 762 O O . ASP A 1 95 ? -4.494 6.010 0.567 1.00 83.38 95 ASP A O 1
ATOM 766 N N . LEU A 1 96 ? -4.514 8.097 -0.230 1.00 85.69 96 LEU A N 1
ATOM 767 C CA . LEU A 1 96 ? -3.699 8.662 0.850 1.00 85.69 96 LEU A CA 1
ATOM 768 C C . LEU A 1 96 ? -4.338 8.475 2.232 1.00 85.69 96 LEU A C 1
ATOM 770 O O . LEU A 1 96 ? -3.686 7.982 3.150 1.00 85.69 96 LEU A O 1
ATOM 774 N N . GLU A 1 97 ? -5.598 8.878 2.374 1.00 85.19 97 GLU A N 1
ATOM 775 C CA . GLU A 1 97 ? -6.331 8.821 3.640 1.00 85.19 97 GLU A CA 1
ATOM 776 C C . GLU A 1 97 ? -6.541 7.371 4.117 1.00 85.19 97 GLU A C 1
ATOM 778 O O . GLU A 1 97 ? -6.135 7.069 5.242 1.00 85.19 97 GLU A O 1
ATOM 783 N N . PRO A 1 98 ? -7.031 6.428 3.283 1.00 85.94 98 PRO A N 1
ATOM 784 C CA . PRO A 1 98 ? -7.122 5.020 3.659 1.00 85.94 98 PRO A CA 1
ATOM 785 C C . PRO A 1 98 ? -5.779 4.408 4.065 1.00 85.94 98 PRO A C 1
ATOM 787 O O . PRO A 1 98 ? -5.727 3.656 5.035 1.00 85.94 98 PRO A O 1
ATOM 790 N N . LEU A 1 99 ? -4.684 4.724 3.361 1.00 87.25 99 LEU A N 1
ATOM 791 C CA . LEU A 1 99 ? -3.353 4.197 3.683 1.00 87.25 99 LEU A CA 1
ATOM 792 C C . LEU A 1 99 ? -2.834 4.725 5.025 1.00 87.25 99 LEU A C 1
ATOM 794 O O . LEU A 1 99 ? -2.262 3.954 5.796 1.00 87.25 99 LEU A O 1
ATOM 798 N N . LEU A 1 100 ? -3.034 6.015 5.312 1.00 88.38 100 LEU A N 1
ATOM 799 C CA . LEU A 1 100 ? -2.653 6.623 6.589 1.00 88.38 100 LEU A CA 1
ATOM 800 C C . LEU A 1 100 ? -3.491 6.069 7.740 1.00 88.38 100 LEU A C 1
ATOM 802 O O . LEU A 1 100 ? -2.928 5.638 8.742 1.00 88.38 100 LEU A O 1
ATOM 806 N N . HIS A 1 101 ? -4.807 5.985 7.559 1.00 87.00 101 HIS A N 1
ATOM 807 C CA . HIS A 1 101 ? -5.708 5.379 8.534 1.00 87.00 101 HIS A CA 1
ATOM 808 C C . HIS A 1 101 ? -5.333 3.915 8.805 1.00 87.00 101 HIS A C 1
ATOM 810 O O . HIS A 1 101 ? -5.313 3.461 9.948 1.00 87.00 101 HIS A O 1
ATOM 816 N N . TYR A 1 102 ? -4.977 3.154 7.768 1.00 85.69 102 TYR A N 1
ATOM 817 C CA . TYR A 1 102 ? -4.541 1.769 7.933 1.00 85.69 102 TYR A CA 1
ATOM 818 C C . TYR A 1 102 ? -3.205 1.662 8.680 1.00 85.69 102 TYR A C 1
ATOM 820 O O . TYR A 1 102 ? -3.006 0.704 9.423 1.00 85.69 102 TYR A O 1
ATOM 828 N N . LEU A 1 103 ? -2.299 2.629 8.493 1.00 86.38 103 LEU A N 1
ATOM 829 C CA . LEU A 1 103 ? -1.014 2.708 9.190 1.00 86.38 103 LEU A CA 1
ATOM 830 C C . LEU A 1 103 ? -1.180 3.077 10.673 1.00 86.38 103 LEU A C 1
ATOM 832 O O . LEU A 1 103 ? -0.474 2.524 11.511 1.00 86.38 103 LEU A O 1
ATOM 836 N N . GLU A 1 104 ? -2.106 3.984 10.984 1.00 86.06 104 GLU A N 1
ATOM 837 C CA . GLU A 1 104 ? -2.412 4.426 12.350 1.00 86.06 104 GLU A CA 1
ATOM 838 C C . GLU A 1 104 ? -3.083 3.323 13.175 1.00 86.06 104 GLU A C 1
ATOM 840 O O . GLU A 1 104 ? -2.728 3.108 14.330 1.00 86.06 104 GLU A O 1
ATOM 845 N N . ASN A 1 105 ? -3.987 2.557 12.561 1.00 83.12 105 ASN A N 1
ATOM 846 C CA . ASN A 1 105 ? -4.693 1.454 13.218 1.00 83.12 105 ASN A CA 1
ATOM 847 C C . ASN A 1 105 ? -3.873 0.152 13.326 1.00 83.12 105 ASN A C 1
ATOM 849 O O . ASN A 1 105 ? -4.426 -0.901 13.649 1.00 83.12 105 ASN A O 1
ATOM 853 N N . GLN A 1 106 ? -2.569 0.176 13.031 1.00 77.94 106 GLN A N 1
ATOM 854 C CA . GLN A 1 106 ? -1.711 -0.990 13.256 1.00 77.94 106 GLN A CA 1
ATOM 855 C C . GLN A 1 106 ? -1.500 -1.200 14.763 1.00 77.94 106 GLN A C 1
ATOM 857 O O . GLN A 1 106 ? -1.018 -0.305 15.454 1.00 77.94 106 GLN A O 1
ATOM 862 N N . ASP A 1 107 ? -1.806 -2.398 15.265 1.00 71.56 107 ASP A N 1
ATOM 863 C CA . ASP A 1 107 ? -1.598 -2.742 16.675 1.00 71.56 107 ASP A CA 1
ATOM 864 C C . ASP A 1 107 ? -0.087 -2.846 16.995 1.00 71.56 107 ASP A C 1
ATOM 866 O O . ASP A 1 107 ? 0.615 -3.664 16.387 1.00 71.56 107 ASP A O 1
ATOM 870 N N . PRO A 1 108 ? 0.449 -2.048 17.938 1.00 64.88 108 PRO A N 1
ATOM 871 C CA . PRO A 1 108 ? 1.855 -2.109 18.332 1.00 64.88 108 PRO A CA 1
ATOM 872 C C . PRO A 1 108 ? 2.219 -3.373 19.135 1.00 64.88 108 PRO A C 1
ATOM 874 O O . PRO A 1 108 ? 3.406 -3.669 19.282 1.00 64.88 108 PRO A O 1
ATOM 877 N N . GLY A 1 109 ? 1.239 -4.113 19.673 1.00 60.59 109 GLY A N 1
ATOM 878 C CA . GLY A 1 109 ? 1.457 -5.280 20.537 1.00 60.59 109 GLY A CA 1
ATOM 879 C C . GLY A 1 109 ? 1.499 -6.624 19.804 1.00 60.59 109 GLY A C 1
ATOM 880 O O . GLY A 1 109 ? 2.218 -7.538 20.216 1.00 60.59 109 GLY A O 1
ATOM 881 N N . VAL A 1 110 ? 0.772 -6.759 18.693 1.00 59.25 110 VAL A N 1
ATOM 882 C CA . VAL A 1 110 ? 0.782 -7.969 17.862 1.00 59.25 110 VAL A CA 1
ATOM 883 C C . VAL A 1 110 ? 1.917 -7.843 16.867 1.00 59.25 110 VAL A C 1
ATOM 885 O O . VAL A 1 110 ? 1.756 -7.170 15.857 1.00 59.25 110 VAL A O 1
ATOM 888 N N . GLN A 1 111 ? 3.055 -8.473 17.190 1.00 55.97 111 GLN A N 1
ATOM 889 C CA . GLN A 1 111 ? 4.205 -8.754 16.320 1.00 55.97 111 GLN A CA 1
ATOM 890 C C . GLN A 1 111 ? 4.076 -8.076 14.955 1.00 55.97 111 GLN A C 1
ATOM 892 O O . GLN A 1 111 ? 3.596 -8.688 13.999 1.00 55.97 111 GLN A O 1
ATOM 897 N N . LEU A 1 112 ? 4.403 -6.776 14.942 1.00 59.09 112 LEU A N 1
ATOM 898 C CA . LEU A 1 112 ? 4.128 -5.871 13.837 1.00 59.09 112 LEU A CA 1
ATOM 899 C C . LEU A 1 112 ? 4.468 -6.591 12.536 1.00 59.09 112 LEU A C 1
ATOM 901 O O . LEU A 1 112 ? 5.622 -6.972 12.310 1.00 59.09 112 LEU A O 1
ATOM 905 N N . LYS A 1 113 ? 3.445 -6.830 11.718 1.00 77.06 113 LYS A N 1
ATOM 906 C CA . LYS A 1 113 ? 3.563 -7.468 10.410 1.00 77.06 113 LYS A CA 1
ATOM 907 C C . LYS A 1 113 ? 4.318 -6.515 9.499 1.00 77.06 113 LYS A C 1
ATOM 909 O O . LYS A 1 113 ? 3.745 -5.750 8.7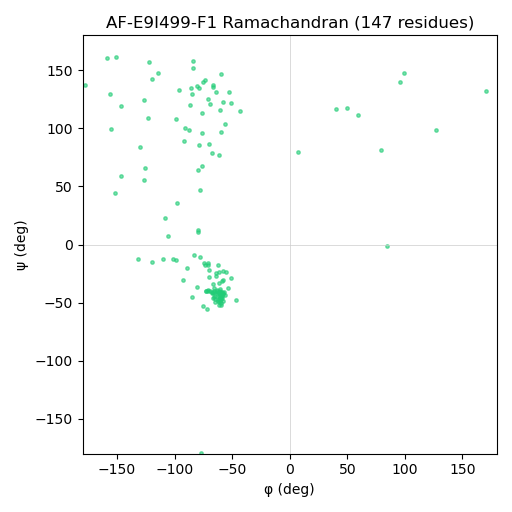28 1.00 77.06 113 LYS A O 1
ATOM 914 N N . TRP A 1 114 ? 5.629 -6.492 9.673 1.00 82.56 114 TRP A N 1
ATOM 915 C CA . TRP A 1 114 ? 6.552 -5.540 9.083 1.00 82.56 114 TRP A CA 1
ATOM 916 C C . TRP A 1 114 ? 6.481 -5.557 7.551 1.00 82.56 114 TRP A C 1
ATOM 918 O O . TRP A 1 114 ? 6.795 -4.546 6.930 1.00 82.56 114 TRP A O 1
ATOM 928 N N . GLU A 1 115 ? 6.011 -6.648 6.930 1.00 87.75 115 GLU A N 1
ATOM 929 C CA . GLU A 1 115 ? 5.703 -6.699 5.498 1.00 87.75 115 GLU A CA 1
ATOM 930 C C . GLU A 1 115 ? 4.537 -5.775 5.118 1.00 87.75 115 GLU A C 1
ATOM 932 O O . GLU A 1 115 ? 4.621 -5.084 4.104 1.00 87.75 115 GLU A O 1
ATOM 937 N N . THR A 1 116 ? 3.484 -5.712 5.942 1.00 88.56 116 THR A N 1
ATOM 938 C CA . THR A 1 116 ? 2.382 -4.748 5.789 1.00 88.56 116 THR A CA 1
ATOM 939 C C . THR A 1 116 ? 2.909 -3.331 5.915 1.00 88.56 116 THR A C 1
ATOM 941 O O . THR A 1 116 ? 2.670 -2.511 5.035 1.00 88.56 116 THR A O 1
ATOM 944 N N . HIS A 1 117 ? 3.690 -3.053 6.960 1.00 88.88 117 HIS A N 1
ATOM 945 C CA . HIS A 1 117 ? 4.265 -1.727 7.171 1.00 88.88 117 HIS A CA 1
ATOM 946 C C . HIS A 1 117 ? 5.178 -1.315 6.007 1.00 88.88 117 HIS A C 1
ATOM 948 O O . HIS A 1 117 ? 5.081 -0.204 5.491 1.00 88.88 117 HIS A O 1
ATOM 954 N N . ASN A 1 118 ? 6.020 -2.231 5.523 1.00 89.62 118 ASN A N 1
ATOM 955 C CA . ASN A 1 118 ? 6.877 -1.986 4.370 1.00 89.62 118 ASN A CA 1
ATOM 956 C C . ASN A 1 118 ? 6.067 -1.728 3.091 1.00 89.62 118 ASN A C 1
ATOM 958 O O . ASN A 1 118 ? 6.399 -0.812 2.343 1.00 89.62 118 ASN A O 1
ATOM 962 N N . GLY A 1 119 ? 5.009 -2.506 2.854 1.00 90.44 119 GLY A N 1
ATOM 963 C CA . GLY A 1 119 ? 4.121 -2.336 1.707 1.00 90.44 119 GLY A CA 1
ATOM 964 C C . GLY A 1 119 ? 3.348 -1.016 1.741 1.00 90.44 119 GLY A C 1
ATOM 965 O O . GLY A 1 119 ? 3.307 -0.314 0.733 1.00 90.44 119 GLY A O 1
ATOM 966 N N . LEU A 1 120 ? 2.805 -0.646 2.904 1.00 90.38 120 LEU A N 1
ATOM 967 C CA . LEU A 1 120 ? 2.117 0.629 3.126 1.00 90.38 120 LEU A CA 1
ATOM 968 C C . LEU A 1 120 ? 3.056 1.811 2.915 1.00 90.38 120 LEU A C 1
ATOM 970 O O . LEU A 1 120 ? 2.722 2.719 2.163 1.00 90.38 120 LEU A O 1
ATOM 974 N N . LEU A 1 121 ? 4.251 1.788 3.513 1.00 90.81 121 LEU A N 1
ATOM 975 C CA . LEU A 1 121 ? 5.240 2.851 3.329 1.00 90.81 121 LEU A CA 1
ATOM 976 C C . LEU A 1 121 ? 5.708 2.953 1.876 1.00 90.81 121 LEU A C 1
ATOM 978 O O . LEU A 1 121 ? 5.894 4.058 1.369 1.00 90.81 121 LEU A O 1
ATOM 982 N N . LEU A 1 122 ? 5.888 1.820 1.191 1.00 91.56 122 LEU A N 1
ATOM 983 C CA . LEU A 1 122 ? 6.239 1.809 -0.226 1.00 91.56 122 LEU A CA 1
ATOM 984 C C . LEU A 1 122 ? 5.147 2.490 -1.056 1.00 91.56 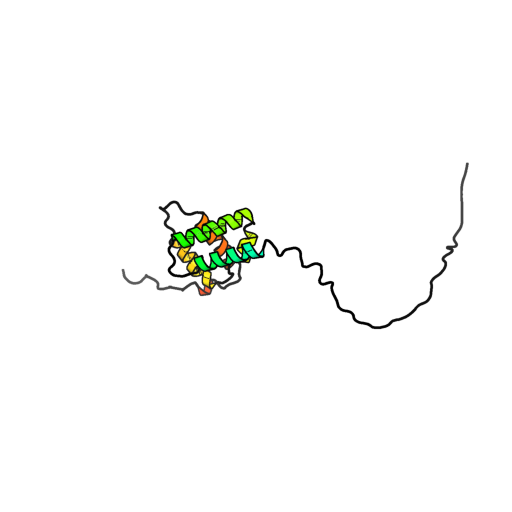122 LEU A C 1
ATOM 986 O O . LEU A 1 122 ? 5.464 3.365 -1.860 1.00 91.56 122 LEU A O 1
ATOM 990 N N . TRP A 1 123 ? 3.883 2.133 -0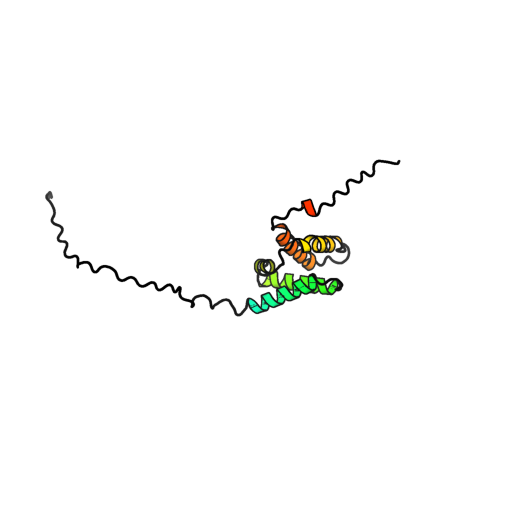.839 1.00 91.69 123 TRP A N 1
ATOM 991 C CA . TRP A 1 123 ? 2.755 2.731 -1.550 1.00 91.69 123 TRP A CA 1
ATOM 992 C C . TRP A 1 123 ? 2.594 4.213 -1.212 1.00 91.69 123 TRP A C 1
ATOM 994 O O . TRP A 1 123 ? 2.550 5.047 -2.116 1.00 91.69 123 TRP A O 1
ATOM 1004 N N . LEU A 1 124 ? 2.649 4.570 0.069 1.00 89.69 124 LEU A N 1
ATOM 1005 C CA . LEU A 1 124 ? 2.607 5.955 0.520 1.00 89.69 124 LEU A CA 1
ATOM 1006 C C . LEU A 1 124 ? 3.720 6.785 -0.134 1.00 89.69 124 LEU A C 1
ATOM 1008 O O . LEU A 1 124 ? 3.446 7.862 -0.652 1.00 89.69 124 LEU A O 1
ATOM 1012 N N . SER A 1 125 ? 4.949 6.259 -0.215 1.00 90.88 125 SER A N 1
ATOM 1013 C CA . SER A 1 125 ? 6.088 6.939 -0.856 1.00 90.88 125 SER A CA 1
ATOM 1014 C C . SER A 1 125 ? 5.883 7.237 -2.350 1.00 90.88 125 SER A C 1
ATOM 1016 O O . SER A 1 125 ? 6.523 8.139 -2.896 1.00 90.88 125 SER A O 1
ATOM 1018 N N . ILE A 1 126 ? 5.012 6.475 -3.016 1.00 89.31 126 ILE A N 1
ATOM 1019 C CA . ILE A 1 126 ? 4.659 6.650 -4.427 1.00 89.31 126 ILE A CA 1
ATOM 1020 C C . ILE A 1 126 ? 3.557 7.693 -4.561 1.00 89.31 126 ILE A C 1
ATOM 1022 O O . ILE A 1 126 ? 3.691 8.599 -5.381 1.00 89.31 126 ILE A O 1
ATOM 1026 N N . VAL A 1 127 ? 2.526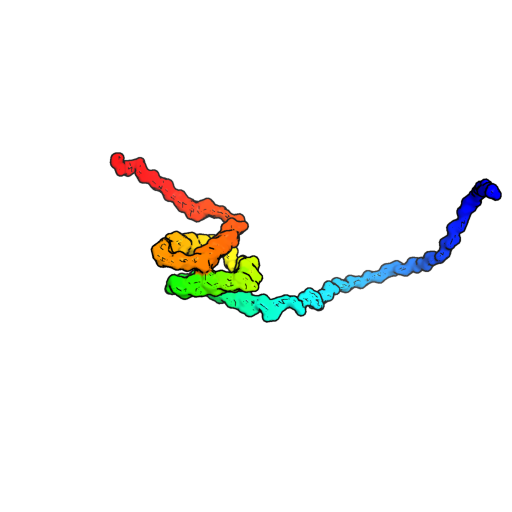 7.614 -3.715 1.00 88.31 127 VAL A N 1
ATOM 1027 C CA . VAL A 1 127 ? 1.428 8.587 -3.693 1.00 88.31 127 VAL A CA 1
ATOM 1028 C C . VAL A 1 127 ? 1.983 9.984 -3.411 1.00 88.31 127 VAL A C 1
ATOM 1030 O O . VAL A 1 127 ? 1.793 10.874 -4.234 1.00 88.31 127 VAL A O 1
ATOM 1033 N N . VAL A 1 128 ? 2.776 10.164 -2.342 1.00 86.12 128 VAL A N 1
ATOM 1034 C CA . VAL A 1 128 ? 3.363 11.467 -1.930 1.00 86.12 128 VAL A CA 1
ATOM 1035 C C . VAL A 1 128 ? 4.319 12.088 -2.949 1.00 86.12 128 VAL A C 1
ATOM 1037 O O . VAL A 1 128 ? 4.624 13.274 -2.864 1.00 86.12 128 VAL A O 1
ATOM 1040 N N . LYS A 1 129 ? 4.821 11.305 -3.910 1.00 82.31 129 LYS A N 1
ATOM 1041 C CA . LYS A 1 129 ? 5.727 11.798 -4.956 1.00 82.31 129 LYS A CA 1
ATOM 1042 C C . LYS A 1 129 ? 5.022 12.635 -6.017 1.00 82.31 129 LYS A C 1
ATOM 1044 O O . LYS A 1 129 ? 5.682 13.321 -6.795 1.00 82.31 129 LYS A O 1
ATOM 1049 N N . ILE A 1 130 ? 3.703 12.550 -6.073 1.00 80.56 130 ILE A N 1
ATOM 1050 C CA . ILE A 1 130 ? 2.883 13.296 -7.012 1.00 80.56 130 ILE A CA 1
ATOM 1051 C C . ILE A 1 130 ? 2.717 14.707 -6.455 1.00 80.56 130 ILE A C 1
ATOM 1053 O O . ILE A 1 130 ? 2.464 14.854 -5.261 1.00 80.56 130 ILE A O 1
ATOM 1057 N N . PRO A 1 131 ? 2.845 15.759 -7.277 1.00 72.56 131 PRO A N 1
ATOM 1058 C CA . PRO A 1 131 ? 2.606 17.119 -6.821 1.00 72.56 131 PRO A CA 1
ATOM 1059 C C . PRO A 1 131 ? 1.106 17.311 -6.573 1.00 72.56 131 PRO A C 1
ATOM 1061 O O . PRO A 1 131 ? 0.367 17.745 -7.454 1.00 72.56 131 PRO A O 1
ATOM 1064 N N . PHE A 1 132 ? 0.640 16.964 -5.377 1.00 70.19 132 PHE A N 1
ATOM 1065 C CA . PHE A 1 132 ? -0.709 17.269 -4.926 1.00 70.19 132 PHE A CA 1
ATOM 1066 C C . PHE A 1 132 ? -0.682 18.238 -3.751 1.00 70.19 132 PHE A C 1
ATOM 1068 O O . PHE A 1 132 ? 0.232 18.253 -2.927 1.00 70.19 132 PHE A O 1
ATOM 1075 N N . HIS A 1 133 ? -1.706 19.083 -3.686 1.00 72.00 133 HIS A N 1
ATOM 1076 C CA . HIS A 1 133 ? -1.843 20.065 -2.622 1.00 72.00 133 HIS A CA 1
ATOM 1077 C C . HIS A 1 133 ? -2.320 19.374 -1.341 1.00 72.00 133 HIS A C 1
ATOM 1079 O O . HIS A 1 133 ? -3.523 19.208 -1.144 1.00 72.00 133 HIS A O 1
ATOM 1085 N N . LEU A 1 134 ? -1.380 19.016 -0.460 1.00 68.88 134 LEU A N 1
ATOM 1086 C CA . LEU A 1 134 ? -1.656 18.495 0.890 1.00 68.88 134 LEU A CA 1
ATOM 1087 C C . LEU A 1 134 ? -2.626 19.388 1.683 1.00 68.88 134 LEU A C 1
ATOM 1089 O O . LEU A 1 134 ? -3.420 18.884 2.466 1.00 68.88 134 LEU A O 1
ATOM 1093 N N . GLN A 1 135 ? -2.633 20.696 1.404 1.00 68.19 135 GLN A N 1
ATOM 1094 C CA . GLN A 1 135 ? -3.539 21.675 2.011 1.00 68.19 135 GLN A CA 1
ATOM 1095 C C . GLN A 1 135 ? -5.032 21.331 1.847 1.00 68.19 135 GLN A C 1
ATOM 1097 O O . GLN A 1 135 ? -5.845 21.777 2.643 1.00 68.19 135 GLN A O 1
ATOM 1102 N N . ARG A 1 136 ? -5.423 20.540 0.837 1.00 69.88 136 ARG A N 1
ATOM 1103 C CA . ARG A 1 136 ? -6.827 20.120 0.662 1.00 69.88 136 ARG A CA 1
ATOM 1104 C C . ARG A 1 136 ? -7.285 19.064 1.674 1.00 69.88 136 ARG A C 1
ATOM 1106 O O . ARG A 1 136 ? -8.486 18.884 1.821 1.00 69.88 136 ARG A O 1
ATOM 1113 N N . PHE A 1 137 ? -6.347 18.382 2.330 1.00 66.38 137 PHE A N 1
ATOM 1114 C CA . PHE A 1 137 ? -6.609 17.353 3.342 1.00 66.38 137 PHE A CA 1
ATOM 1115 C C . PHE A 1 137 ? -6.486 17.890 4.773 1.00 66.38 137 PHE A C 1
ATOM 1117 O O . PHE A 1 137 ? -6.910 17.230 5.716 1.00 66.38 137 PHE A O 1
ATOM 1124 N N . ASP A 1 138 ? -5.919 19.087 4.945 1.00 67.88 138 ASP A N 1
ATOM 1125 C CA . ASP A 1 138 ? -5.843 19.759 6.236 1.00 67.88 138 ASP A CA 1
ATOM 1126 C C . ASP A 1 138 ? -7.204 20.399 6.537 1.00 67.88 138 ASP A C 1
ATOM 1128 O O . ASP A 1 138 ? -7.473 21.555 6.198 1.00 67.88 138 ASP A O 1
ATOM 1132 N N . THR A 1 139 ? -8.125 19.619 7.109 1.00 64.38 139 THR A N 1
ATOM 1133 C CA . THR A 1 139 ? -9.309 20.176 7.767 1.00 64.38 139 THR A CA 1
ATOM 1134 C C . THR A 1 139 ? -8.818 21.074 8.889 1.00 64.38 139 THR A C 1
ATOM 1136 O O . THR A 1 139 ? -8.532 20.601 9.988 1.00 64.38 139 THR A O 1
ATOM 1139 N N . SER A 1 140 ? -8.740 22.374 8.616 1.00 58.28 140 SER A N 1
ATOM 1140 C CA . SER A 1 140 ? -8.466 23.421 9.590 1.00 58.28 140 SER A CA 1
ATOM 1141 C C . SER A 1 140 ? -9.572 23.440 10.649 1.00 58.28 140 SER A C 1
ATOM 1143 O O . SER A 1 140 ? -10.463 24.289 10.642 1.00 58.28 140 SER A O 1
ATOM 1145 N N . THR A 1 141 ? -9.535 22.490 11.580 1.00 55.41 141 THR A N 1
ATOM 1146 C CA . THR A 1 141 ? -10.306 22.522 12.819 1.00 55.41 141 THR A CA 1
ATOM 1147 C C . THR A 1 141 ? -9.560 23.439 13.775 1.00 55.41 141 THR A C 1
ATOM 1149 O O . THR A 1 141 ? -9.083 23.045 14.832 1.00 55.41 141 THR A O 1
ATOM 1152 N N . SER A 1 142 ? -9.461 24.714 13.405 1.00 54.69 142 SER A N 1
ATOM 1153 C CA . SER A 1 142 ? -9.248 25.786 14.364 1.00 54.69 142 SER A CA 1
ATOM 1154 C C . SER A 1 142 ? -10.585 26.048 15.062 1.00 54.69 142 SER A C 1
ATOM 1156 O O . SER A 1 142 ? -11.224 27.077 14.851 1.00 54.69 142 SER A O 1
ATOM 1158 N N . LYS A 1 143 ? -11.053 25.090 15.865 1.00 57.94 143 LYS A N 1
ATOM 1159 C CA . LYS A 1 143 ? -11.896 25.435 17.008 1.00 57.94 143 LYS A CA 1
ATOM 1160 C C . LYS A 1 143 ? -10.929 25.621 18.172 1.00 57.94 143 LYS A C 1
ATOM 1162 O O . LYS A 1 143 ? -10.434 24.617 18.679 1.00 57.94 143 LYS A O 1
ATOM 1167 N N . PRO A 1 144 ? -10.569 26.861 18.546 1.00 56.53 144 PRO A N 1
ATOM 1168 C CA . PRO A 1 144 ? -9.784 27.065 19.751 1.00 56.53 144 PRO A CA 1
ATOM 1169 C C . PRO A 1 144 ? -10.594 26.525 20.935 1.00 56.53 144 PRO A C 1
ATOM 1171 O O . PRO A 1 144 ? -11.664 27.040 21.240 1.00 56.53 144 PRO A O 1
ATOM 1174 N N . ILE A 1 145 ? -10.094 25.480 21.597 1.00 65.38 145 ILE A N 1
ATOM 1175 C CA . ILE A 1 145 ? -10.623 24.966 22.876 1.00 65.38 145 ILE A CA 1
ATOM 1176 C C . ILE A 1 145 ? -10.128 25.888 24.009 1.00 65.38 145 ILE A C 1
ATOM 1178 O O . ILE A 1 145 ? -9.580 25.455 25.011 1.00 65.38 145 ILE A O 1
ATOM 1182 N N . MET A 1 146 ? -10.242 27.200 23.820 1.00 65.81 146 MET A N 1
ATOM 1183 C CA . MET A 1 146 ? -9.916 28.189 24.845 1.00 65.81 146 MET A CA 1
ATOM 1184 C C . MET A 1 146 ? -11.115 29.103 25.048 1.00 65.81 146 MET A C 1
ATOM 1186 O O . MET A 1 146 ? -11.054 30.282 24.730 1.00 65.81 146 MET A O 1
ATOM 1190 N N . GLU A 1 147 ? -12.207 28.539 25.552 1.00 69.19 147 GLU A N 1
ATOM 1191 C CA . GLU A 1 147 ? -13.172 29.260 26.379 1.00 69.19 147 GLU A CA 1
ATOM 1192 C C . GLU A 1 147 ? -13.917 28.237 27.250 1.00 69.19 147 GLU A C 1
ATOM 1194 O O . GLU A 1 147 ? -14.386 27.219 26.747 1.00 69.19 147 GLU A O 1
ATOM 1199 N N . GLU A 1 148 ? -13.963 28.529 28.552 1.00 63.66 148 GLU A N 1
ATOM 1200 C CA . GLU A 1 148 ? -14.416 27.703 29.686 1.00 63.66 148 GLU A CA 1
ATOM 1201 C C . GLU A 1 148 ? -13.407 26.655 30.184 1.00 63.66 148 GLU A C 1
ATOM 1203 O O . GLU A 1 148 ? -13.452 25.491 29.799 1.00 63.66 148 GLU A O 1
ATOM 1208 N N . PHE A 1 149 ? -12.447 27.081 31.017 1.00 59.03 149 PHE A N 1
ATOM 1209 C CA . PHE A 1 149 ? -12.537 27.033 32.492 1.00 59.03 149 PHE A CA 1
ATOM 1210 C C . PHE A 1 149 ? -11.509 27.979 33.128 1.00 59.03 149 PHE A C 1
ATOM 1212 O O . PHE A 1 149 ? -10.335 27.962 32.692 1.00 59.03 149 PHE A O 1
#

Secondary structure (DSSP, 8-state):
---------------PPPP------------TTSS-SSTTTHHHHHHHHHHHHHHHH-TT--HHHHHHHHHHHHHHHHHH-HHHHHHHS---GGGHHHHHHHHHT--SSS---HHHHHHHHHHHHHHTTS---GGGT---------S--